Protein AF-A0A359ECA4-F1 (afdb_monomer)

Structure (mmCIF, N/CA/C/O backbone):
data_AF-A0A359ECA4-F1
#
_entry.id   AF-A0A359ECA4-F1
#
loop_
_atom_site.group_PDB
_atom_site.id
_atom_site.type_symbol
_atom_site.label_atom_id
_atom_site.label_alt_id
_atom_site.label_comp_id
_atom_site.label_asym_id
_atom_site.label_entity_id
_atom_site.label_seq_id
_atom_site.pdbx_PDB_ins_code
_atom_site.Cartn_x
_atom_site.Cartn_y
_atom_site.Cartn_z
_atom_site.occupancy
_atom_site.B_iso_or_equiv
_atom_site.auth_seq_id
_atom_site.auth_comp_id
_atom_site.auth_asym_id
_atom_site.auth_atom_id
_atom_site.pdbx_PDB_model_num
ATOM 1 N N . MET A 1 1 ? 9.680 25.197 36.132 1.00 44.50 1 MET A N 1
ATOM 2 C CA . MET A 1 1 ? 8.958 25.576 34.901 1.00 44.50 1 MET A CA 1
ATOM 3 C C . MET A 1 1 ? 8.686 24.289 34.138 1.00 44.50 1 MET A C 1
ATOM 5 O O . MET A 1 1 ? 9.584 23.778 33.487 1.00 44.50 1 MET A O 1
ATOM 9 N N . PHE A 1 2 ? 7.520 23.676 34.354 1.00 48.53 2 PHE A N 1
ATOM 10 C CA . PHE A 1 2 ? 7.137 22.442 33.666 1.00 48.53 2 PHE A CA 1
ATOM 11 C C . PHE A 1 2 ? 6.626 22.816 32.275 1.00 48.53 2 PHE A C 1
ATOM 13 O O . PHE A 1 2 ? 5.680 23.590 32.160 1.00 48.53 2 PHE A O 1
ATOM 20 N N . CYS A 1 3 ? 7.283 22.312 31.231 1.00 47.62 3 CYS A N 1
ATOM 21 C CA . CYS A 1 3 ? 6.749 22.367 29.877 1.00 47.62 3 CYS A CA 1
ATOM 22 C C . CYS A 1 3 ? 5.515 21.451 29.846 1.00 47.62 3 CYS A C 1
ATOM 24 O O . CYS A 1 3 ? 5.663 20.267 30.166 1.00 47.62 3 CYS A O 1
ATOM 26 N N . PRO A 1 4 ? 4.303 21.948 29.548 1.00 56.81 4 PRO A N 1
ATOM 27 C CA . PRO A 1 4 ? 3.160 21.068 29.394 1.00 56.81 4 PRO A CA 1
ATOM 28 C C . PRO A 1 4 ? 3.437 20.174 28.186 1.00 56.81 4 PRO A C 1
ATOM 30 O O . PRO A 1 4 ? 3.550 20.659 27.062 1.00 56.81 4 PRO A O 1
ATOM 33 N N . VAL A 1 5 ? 3.567 18.867 28.422 1.00 61.62 5 VAL A N 1
ATOM 34 C CA . VAL A 1 5 ? 3.492 17.876 27.349 1.00 61.62 5 VAL A CA 1
ATOM 35 C C . VAL A 1 5 ? 2.098 18.036 26.761 1.00 61.62 5 VAL A C 1
ATOM 37 O O . VAL A 1 5 ? 1.108 17.646 27.376 1.00 61.62 5 VAL A O 1
ATOM 40 N N . THR A 1 6 ? 2.003 18.697 25.611 1.00 58.38 6 THR A N 1
ATOM 41 C CA . THR A 1 6 ? 0.780 18.699 24.817 1.00 58.38 6 THR A CA 1
ATOM 42 C C . THR A 1 6 ? 0.468 17.232 24.554 1.00 58.38 6 THR A C 1
ATOM 44 O O . THR A 1 6 ? 1.317 16.523 24.013 1.00 58.38 6 THR A O 1
ATOM 47 N N . ALA A 1 7 ? -0.674 16.743 25.042 1.00 58.00 7 ALA A N 1
ATOM 48 C CA . ALA A 1 7 ? -1.056 15.352 24.862 1.00 58.00 7 ALA A CA 1
ATOM 49 C C . ALA A 1 7 ? -1.054 15.059 23.358 1.00 58.00 7 ALA A C 1
ATOM 51 O O . ALA A 1 7 ? -1.841 15.635 22.609 1.00 58.00 7 ALA A O 1
ATOM 52 N N . MET A 1 8 ? -0.112 14.225 22.915 1.00 59.12 8 MET A N 1
ATOM 53 C CA . MET A 1 8 ? -0.116 13.717 21.550 1.00 59.12 8 MET A CA 1
ATOM 54 C C . MET A 1 8 ? -1.452 12.990 21.350 1.00 59.12 8 MET A C 1
ATOM 56 O O . MET A 1 8 ? -1.828 12.210 22.234 1.00 59.12 8 MET A O 1
ATOM 60 N N . PRO A 1 9 ? -2.178 13.241 20.246 1.00 63.91 9 PRO A N 1
ATOM 61 C CA . PRO A 1 9 ? -3.412 12.524 19.961 1.00 63.91 9 PRO A CA 1
ATOM 62 C C . PRO A 1 9 ? -3.151 11.020 20.025 1.00 63.91 9 PRO A C 1
ATOM 64 O O . PRO A 1 9 ? -2.088 10.537 19.612 1.00 63.91 9 PRO A O 1
ATOM 67 N N . SER A 1 10 ? -4.100 10.278 20.596 1.00 82.12 10 SER A N 1
ATOM 68 C CA . SER A 1 10 ? -3.961 8.831 20.723 1.00 82.12 10 SER A CA 1
ATOM 69 C C . SER A 1 10 ? -3.760 8.233 19.337 1.00 82.12 10 SER A C 1
ATOM 71 O O . SER A 1 10 ? -4.495 8.556 18.407 1.00 82.12 10 SER A O 1
ATOM 73 N N . GLN A 1 11 ? -2.816 7.303 19.182 1.00 84.88 11 GLN A N 1
ATOM 74 C CA . GLN A 1 11 ? -2.622 6.612 17.902 1.00 84.88 11 GLN A CA 1
ATOM 75 C C . GLN A 1 11 ? -3.912 5.928 17.416 1.00 84.88 11 GLN A C 1
ATOM 77 O O . GLN A 1 11 ? -4.094 5.776 16.213 1.00 84.88 11 GLN A O 1
ATOM 82 N N . LYS A 1 12 ? -4.846 5.590 18.324 1.00 88.31 12 LYS A N 1
ATOM 83 C CA . LYS A 1 12 ? -6.181 5.068 17.982 1.00 88.31 12 LYS A CA 1
ATOM 84 C C . LYS A 1 12 ? -6.975 6.040 17.099 1.00 88.31 12 LYS A C 1
ATOM 86 O O . LYS A 1 12 ? -7.688 5.595 16.204 1.00 88.31 12 LYS A O 1
ATOM 91 N N . GLU A 1 13 ? -6.825 7.348 17.304 1.00 91.50 13 GLU A N 1
ATOM 92 C CA . GLU A 1 13 ? -7.516 8.388 16.528 1.00 91.50 13 GLU A CA 1
ATOM 93 C C . GLU A 1 13 ? -7.083 8.391 15.060 1.00 91.50 13 GLU A C 1
ATOM 95 O O . GLU A 1 13 ? -7.854 8.803 14.197 1.00 91.50 13 GLU A O 1
ATOM 100 N N . LEU A 1 14 ? -5.904 7.848 14.742 1.00 94.06 14 LEU A N 1
ATOM 101 C CA . LEU A 1 14 ? -5.445 7.707 13.365 1.00 94.06 14 LEU A CA 1
ATOM 102 C C . LEU A 1 14 ? -6.175 6.605 12.596 1.00 94.06 14 LEU A C 1
ATOM 104 O O . LEU A 1 14 ? -5.990 6.543 11.392 1.00 94.06 14 LEU A O 1
ATOM 108 N N . PHE A 1 15 ? -6.995 5.752 13.214 1.00 96.19 15 PHE A N 1
ATOM 109 C CA . PHE A 1 15 ? -7.659 4.630 12.534 1.00 96.19 15 PHE A CA 1
ATOM 110 C C . PHE A 1 15 ? -9.177 4.780 12.541 1.00 96.19 15 PHE A C 1
ATOM 112 O O . PHE A 1 15 ? -9.745 5.279 13.506 1.00 96.19 15 PHE A O 1
ATOM 119 N N . LEU A 1 16 ? -9.845 4.277 11.500 1.00 96.12 16 LEU A N 1
ATOM 120 C CA . LEU A 1 16 ? -11.313 4.234 11.372 1.00 96.12 16 LEU A CA 1
ATOM 121 C C . LEU A 1 16 ? -11.975 3.103 12.185 1.00 96.12 16 LEU A C 1
ATOM 123 O O . LEU A 1 16 ? -13.073 2.668 11.854 1.00 96.12 16 LEU A O 1
ATOM 127 N N . LEU A 1 17 ? -11.301 2.588 13.215 1.00 95.81 17 LEU A N 1
ATOM 128 C CA . LEU A 1 17 ? -11.845 1.522 14.055 1.00 95.81 17 LEU A CA 1
ATOM 129 C C . LEU A 1 17 ? -13.089 2.012 14.804 1.00 95.81 17 LEU A C 1
ATOM 131 O O . LEU A 1 17 ? -13.127 3.154 15.267 1.00 95.81 17 LEU A O 1
ATOM 135 N N . ASP A 1 18 ? -14.071 1.125 14.949 1.00 95.38 18 ASP A N 1
ATOM 136 C CA . ASP A 1 18 ? -15.262 1.365 15.763 1.00 95.38 18 ASP A CA 1
ATOM 137 C C . ASP A 1 18 ? -14.843 1.699 17.213 1.00 95.38 18 ASP A C 1
ATOM 139 O O . ASP A 1 18 ? -14.089 0.925 17.822 1.00 95.38 18 ASP A O 1
ATOM 143 N N . PRO A 1 19 ? -15.253 2.858 17.771 1.00 93.12 19 PRO A N 1
ATOM 144 C CA . PRO A 1 19 ? -14.856 3.263 19.114 1.00 93.12 19 PRO A CA 1
ATOM 145 C C . PRO A 1 19 ? -15.313 2.286 20.206 1.00 93.12 19 PRO A C 1
ATOM 147 O O . PRO A 1 19 ? -14.594 2.177 21.206 1.00 93.12 19 PRO A O 1
ATOM 150 N N . ASP A 1 20 ? -16.412 1.555 19.985 1.00 96.12 20 ASP A N 1
ATOM 151 C CA . ASP A 1 20 ? -17.012 0.611 20.936 1.00 96.12 20 ASP A CA 1
ATOM 152 C C . ASP A 1 20 ? -16.364 -0.786 20.878 1.00 96.12 20 ASP A C 1
ATOM 154 O O . ASP A 1 20 ? -16.590 -1.631 21.748 1.00 96.12 20 ASP A O 1
ATOM 158 N N . VAL A 1 21 ? -15.501 -1.034 19.886 1.00 95.00 21 VAL A N 1
ATOM 159 C CA . VAL A 1 21 ? -14.791 -2.306 19.716 1.00 95.00 21 VAL A CA 1
ATOM 160 C C . VAL A 1 21 ? -13.373 -2.223 20.282 1.00 95.00 21 VAL A C 1
ATOM 162 O O . VAL A 1 21 ? -12.544 -1.401 19.879 1.00 95.00 21 VAL A O 1
ATOM 165 N N . ILE A 1 22 ? -13.038 -3.154 21.180 1.00 94.69 22 ILE A N 1
ATOM 166 C CA . ILE A 1 22 ? -11.658 -3.362 21.636 1.00 94.69 22 ILE A CA 1
ATOM 167 C C . ILE A 1 22 ? -10.928 -4.226 20.599 1.00 94.69 22 ILE A C 1
ATOM 169 O O . ILE A 1 22 ? -10.970 -5.455 20.627 1.00 94.69 22 ILE A O 1
ATOM 173 N N . PHE A 1 23 ? -10.260 -3.574 19.651 1.00 93.44 23 PHE A N 1
ATOM 174 C CA . PHE A 1 23 ? -9.575 -4.246 18.549 1.00 93.44 23 PHE A CA 1
ATOM 175 C C . PHE A 1 23 ? -8.201 -4.800 18.970 1.00 93.44 23 PHE A C 1
ATOM 177 O O . PHE A 1 23 ? -7.182 -4.120 18.871 1.00 93.44 23 PHE A O 1
ATOM 184 N N . LEU A 1 24 ? -8.177 -6.047 19.450 1.00 95.94 24 LEU A N 1
ATOM 185 C CA . LEU A 1 24 ? -6.964 -6.696 19.976 1.00 95.94 24 LEU A CA 1
ATOM 186 C C . LEU A 1 24 ? -6.125 -7.431 18.918 1.00 95.94 24 LEU A C 1
ATOM 188 O O . LEU A 1 24 ? -4.966 -7.745 19.172 1.00 95.94 24 LEU A O 1
ATOM 192 N N . ASN A 1 25 ? -6.685 -7.712 17.738 1.00 95.88 25 ASN A N 1
ATOM 193 C CA . ASN A 1 25 ? -6.030 -8.525 16.710 1.00 95.88 25 ASN A CA 1
ATOM 194 C C . ASN A 1 25 ? -5.672 -7.717 15.452 1.00 95.88 25 ASN A C 1
ATOM 196 O O . ASN A 1 25 ? -6.166 -7.983 14.355 1.00 95.88 25 ASN A O 1
ATOM 200 N N . HIS A 1 26 ? -4.777 -6.737 15.602 1.00 94.62 26 HIS A N 1
ATOM 201 C CA . HIS A 1 26 ? -4.258 -5.978 14.458 1.00 94.62 26 HIS A CA 1
ATOM 202 C C . HIS A 1 26 ? -3.368 -6.834 13.537 1.00 94.62 26 HIS A C 1
ATOM 204 O O . HIS A 1 26 ? -3.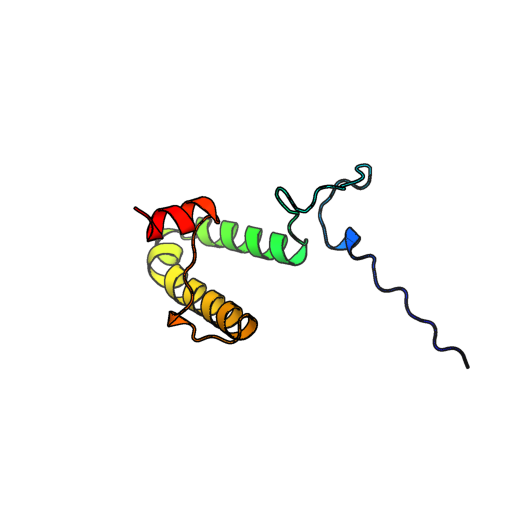261 -6.545 12.352 1.00 94.62 26 HIS A O 1
ATOM 210 N N . GLY A 1 27 ? -2.774 -7.918 14.049 1.00 95.88 27 GLY A N 1
ATOM 211 C CA . GLY A 1 27 ? -1.853 -8.773 13.292 1.00 95.88 27 GLY A CA 1
ATOM 212 C C . GLY A 1 27 ? -2.495 -9.638 12.201 1.00 95.88 27 GLY A C 1
ATOM 213 O O . GLY A 1 27 ? -1.773 -10.152 11.356 1.00 95.88 27 GLY A O 1
ATOM 214 N N . SER A 1 28 ? -3.823 -9.807 12.195 1.00 95.75 28 SER A N 1
ATOM 215 C CA . SER A 1 28 ? -4.507 -10.637 11.191 1.00 95.75 28 SER A CA 1
ATOM 216 C C . SER A 1 28 ? -4.705 -9.906 9.862 1.00 95.75 28 SER A C 1
ATOM 218 O O . SER A 1 28 ? -4.189 -10.330 8.835 1.00 95.75 28 SER A O 1
ATOM 220 N N . PHE A 1 29 ? -5.467 -8.810 9.876 1.00 95.56 29 PHE A N 1
ATOM 221 C CA . PHE A 1 29 ? -5.812 -8.044 8.668 1.00 95.56 29 PHE A CA 1
ATOM 222 C C . PHE A 1 29 ? -5.343 -6.585 8.728 1.00 95.56 29 PHE A C 1
ATOM 224 O O . PHE A 1 29 ? -5.417 -5.877 7.727 1.00 95.56 29 PHE A O 1
ATOM 231 N N . GLY A 1 30 ? -4.861 -6.129 9.887 1.00 95.00 30 GLY A N 1
ATOM 232 C CA . GLY A 1 30 ? -4.543 -4.728 10.126 1.00 95.00 30 GLY A CA 1
ATOM 233 C C . GLY A 1 30 ? -5.770 -3.819 10.180 1.00 95.00 30 GLY A C 1
ATOM 234 O O . GLY A 1 30 ? -6.922 -4.250 10.144 1.00 95.00 30 GLY A O 1
ATOM 235 N N . ALA A 1 31 ? -5.491 -2.525 10.275 1.00 96.19 31 ALA A N 1
ATOM 236 C CA . ALA A 1 31 ? -6.430 -1.441 10.027 1.00 96.19 31 ALA A CA 1
ATOM 237 C C . ALA A 1 31 ? -5.651 -0.315 9.344 1.00 96.19 31 ALA A C 1
ATOM 239 O O . ALA A 1 31 ? -4.543 0.006 9.764 1.00 96.19 31 ALA A O 1
ATOM 240 N N . CYS A 1 32 ? -6.197 0.273 8.282 1.00 96.62 32 CYS A N 1
ATOM 241 C CA . CYS A 1 32 ? -5.513 1.338 7.553 1.00 96.62 32 CYS A CA 1
ATOM 242 C C . CYS A 1 32 ? -5.629 2.670 8.321 1.00 96.62 32 CYS A C 1
ATOM 244 O O . CYS A 1 32 ? -6.744 3.031 8.718 1.00 96.62 32 CYS A O 1
ATOM 246 N N . PRO A 1 33 ? -4.533 3.424 8.533 1.00 96.88 33 PRO A N 1
ATOM 247 C CA . PRO A 1 33 ? -4.632 4.778 9.063 1.00 96.88 33 PRO A CA 1
ATOM 248 C C . PRO A 1 33 ? -5.484 5.674 8.147 1.00 96.88 33 PRO A C 1
ATOM 250 O O . PRO A 1 33 ? -5.325 5.645 6.929 1.00 96.88 33 PRO A O 1
ATOM 253 N N . ARG A 1 34 ? -6.337 6.521 8.730 1.00 97.12 34 ARG A N 1
ATOM 254 C CA . ARG A 1 34 ? -7.174 7.542 8.079 1.00 97.12 34 ARG A CA 1
ATOM 255 C C . ARG A 1 34 ? -6.448 8.294 6.958 1.00 97.12 34 ARG A C 1
ATOM 257 O O . ARG A 1 34 ? -6.951 8.229 5.841 1.00 97.12 34 ARG A O 1
ATOM 264 N N . PRO A 1 35 ? -5.263 8.908 7.171 1.00 96.88 35 PRO A N 1
ATOM 265 C CA . PRO A 1 35 ? -4.598 9.650 6.096 1.00 96.88 35 PRO A CA 1
ATOM 266 C C . PRO A 1 35 ? -4.193 8.760 4.911 1.00 96.88 35 PRO A C 1
ATOM 268 O O . PRO A 1 35 ? -4.208 9.206 3.768 1.00 96.88 35 PRO A O 1
ATOM 271 N N . VAL A 1 36 ? -3.864 7.486 5.153 1.00 97.56 36 VAL A N 1
ATOM 272 C CA . VAL A 1 36 ? -3.545 6.530 4.081 1.00 97.56 36 VAL A CA 1
ATOM 273 C C . VAL A 1 36 ? -4.822 6.100 3.355 1.00 97.56 36 VAL A C 1
ATOM 275 O O . VAL A 1 36 ? -4.839 6.035 2.126 1.00 97.56 36 VAL A O 1
ATOM 278 N N . PHE A 1 37 ? -5.906 5.850 4.094 1.00 98.19 37 PHE A N 1
ATOM 279 C CA . PHE A 1 37 ? -7.200 5.483 3.521 1.00 98.19 37 PHE A CA 1
ATOM 280 C C . PHE A 1 37 ? -7.798 6.610 2.667 1.00 98.19 37 PHE A C 1
ATOM 282 O O . PHE A 1 37 ? -8.320 6.348 1.588 1.00 98.19 37 PHE A O 1
ATOM 289 N N . GLU A 1 38 ? -7.664 7.867 3.088 1.00 98.38 38 GLU A N 1
ATOM 290 C CA . GLU A 1 38 ? -8.099 9.033 2.310 1.00 98.38 38 GLU A CA 1
ATOM 291 C C . GLU A 1 38 ? -7.395 9.107 0.951 1.00 98.38 38 GLU A C 1
ATOM 293 O O . GLU A 1 38 ? -8.054 9.240 -0.082 1.00 98.38 38 GLU A O 1
ATOM 298 N N . VAL A 1 39 ? -6.067 8.949 0.928 1.00 98.31 39 VAL A N 1
ATOM 299 C CA . VAL A 1 39 ? -5.287 8.914 -0.320 1.00 98.31 39 VAL A CA 1
ATOM 300 C C . VAL A 1 39 ? -5.675 7.705 -1.176 1.00 98.31 39 VAL A C 1
ATOM 302 O O . VAL A 1 39 ? -5.800 7.824 -2.3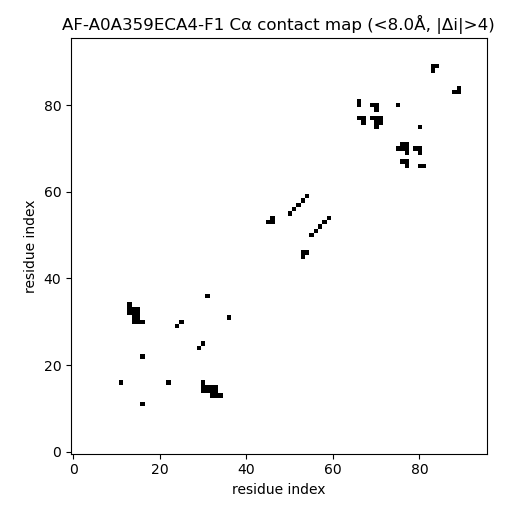94 1.00 98.31 39 VAL A O 1
ATOM 305 N N . TYR A 1 40 ? -5.923 6.547 -0.561 1.00 98.06 40 TYR A N 1
ATOM 306 C CA . TYR A 1 40 ? -6.403 5.363 -1.276 1.00 98.06 40 TYR A CA 1
ATOM 307 C C . TYR A 1 40 ? -7.742 5.616 -1.988 1.00 98.06 40 TYR A C 1
ATOM 309 O O . TYR A 1 40 ? -7.864 5.329 -3.180 1.00 98.06 40 TYR A O 1
ATOM 317 N N . GLN A 1 41 ? -8.713 6.228 -1.307 1.00 98.62 41 GLN A N 1
ATOM 318 C CA . GLN A 1 41 ? -9.995 6.599 -1.911 1.00 98.62 41 GLN A CA 1
ATOM 319 C C . GLN A 1 41 ? -9.830 7.638 -3.033 1.00 98.62 41 GLN A C 1
ATOM 321 O O . GLN A 1 41 ? -10.513 7.556 -4.055 1.00 98.62 41 GLN A O 1
ATOM 326 N N . GLN A 1 42 ? -8.909 8.595 -2.887 1.00 98.50 42 GLN A N 1
ATOM 327 C CA . GLN A 1 42 ? -8.608 9.567 -3.944 1.00 98.50 42 GLN A CA 1
ATOM 328 C C . GLN A 1 42 ? -8.082 8.885 -5.212 1.00 98.50 42 GLN A C 1
ATOM 330 O O . GLN A 1 42 ? -8.544 9.216 -6.304 1.00 98.50 42 GLN A O 1
ATOM 335 N N . TRP A 1 43 ? -7.186 7.900 -5.081 1.00 98.12 43 TRP A N 1
ATOM 336 C CA . TRP A 1 43 ? -6.688 7.136 -6.227 1.00 98.12 43 TRP A CA 1
ATOM 337 C C . TRP A 1 43 ? -7.785 6.341 -6.934 1.00 98.12 43 TRP A C 1
ATOM 339 O O . TRP A 1 43 ? -7.787 6.291 -8.161 1.00 98.12 43 TRP A O 1
ATOM 349 N N . GLN A 1 44 ? -8.733 5.757 -6.194 1.00 98.38 44 GLN A N 1
ATOM 350 C CA . GLN A 1 44 ? -9.890 5.087 -6.798 1.00 98.38 44 GLN A CA 1
ATOM 351 C C . GLN A 1 44 ? -10.730 6.068 -7.622 1.00 98.38 44 GLN A C 1
ATOM 353 O O . GLN A 1 44 ? -11.026 5.807 -8.783 1.00 98.38 44 GLN A O 1
ATOM 358 N N . LEU A 1 45 ? -11.068 7.229 -7.052 1.00 98.50 45 LEU A N 1
ATOM 359 C CA . LEU A 1 45 ? -11.831 8.257 -7.765 1.00 98.50 45 LEU A CA 1
ATOM 360 C C . LEU A 1 45 ? -11.085 8.764 -9.001 1.00 98.50 45 LEU A C 1
ATOM 362 O O . LEU A 1 45 ? -11.702 9.054 -10.022 1.00 98.50 45 LEU A O 1
ATOM 366 N N . GL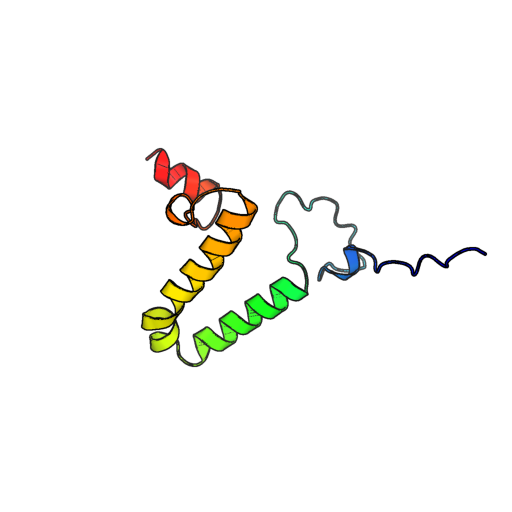U A 1 46 ? -9.766 8.894 -8.918 1.00 97.88 46 GLU A N 1
ATOM 367 C CA . GLU A 1 46 ? -8.948 9.321 -10.043 1.00 97.88 46 GLU A CA 1
ATOM 368 C C . GLU A 1 46 ? -8.871 8.273 -11.158 1.00 97.88 46 GLU A C 1
ATOM 370 O O . GLU A 1 46 ? -9.009 8.630 -12.330 1.00 97.88 46 GLU A O 1
ATOM 375 N N . LEU A 1 47 ? -8.716 6.996 -10.802 1.00 98.25 47 LEU A N 1
ATOM 376 C CA . LEU A 1 47 ? -8.787 5.882 -11.743 1.00 98.25 47 LEU A CA 1
ATOM 377 C C . LEU A 1 47 ? -10.117 5.900 -12.511 1.00 98.25 47 LEU A C 1
ATOM 379 O O . LEU A 1 47 ? -10.110 5.843 -13.738 1.00 98.25 47 LEU A O 1
ATOM 383 N N . GLU A 1 48 ? -11.244 6.038 -11.807 1.00 98.50 48 GLU A N 1
ATOM 384 C CA . GLU A 1 48 ? -12.582 6.017 -12.417 1.00 98.50 48 GLU A CA 1
ATOM 385 C C . GLU A 1 48 ? -12.858 7.222 -13.330 1.00 98.50 48 GLU A C 1
ATOM 387 O O . GLU A 1 48 ? -13.641 7.126 -14.274 1.00 98.50 48 GLU A O 1
ATOM 392 N N . ARG A 1 49 ? -12.194 8.365 -13.109 1.00 98.31 49 ARG A N 1
ATOM 393 C CA . ARG A 1 49 ? -12.356 9.551 -13.971 1.00 98.31 49 ARG A CA 1
ATOM 394 C C . ARG A 1 49 ? -11.839 9.327 -15.390 1.00 98.31 49 ARG A C 1
ATOM 396 O O . ARG A 1 49 ? -12.411 9.880 -16.328 1.00 98.31 49 ARG A O 1
ATOM 403 N N . GLN A 1 50 ? -10.746 8.579 -15.557 1.00 98.31 50 GLN A N 1
ATOM 404 C CA . GLN A 1 50 ? -10.149 8.329 -16.872 1.00 98.31 50 GLN A CA 1
ATOM 405 C C . GLN A 1 50 ? -9.302 7.038 -16.891 1.00 98.31 50 GLN A C 1
ATOM 407 O O . GLN A 1 50 ? -8.075 7.094 -17.016 1.00 98.31 50 GLN A O 1
ATOM 412 N N . PRO A 1 51 ? -9.926 5.849 -16.827 1.00 98.25 51 PRO A N 1
ATOM 413 C CA . PRO A 1 51 ? -9.222 4.597 -16.533 1.00 98.25 51 PRO A CA 1
ATOM 414 C C . PRO A 1 51 ? -8.177 4.210 -17.584 1.00 98.25 51 PRO A C 1
ATOM 416 O O . PRO A 1 51 ? -7.106 3.719 -17.238 1.00 98.25 51 PRO A O 1
ATOM 419 N N . VAL A 1 52 ? -8.444 4.470 -18.868 1.00 98.50 52 VAL A N 1
ATOM 420 C CA . VAL A 1 52 ? -7.501 4.152 -19.957 1.00 98.50 52 VAL A CA 1
ATOM 421 C C . VAL A 1 52 ? -6.234 5.002 -19.869 1.00 98.50 52 VAL A C 1
ATOM 423 O O . VAL A 1 52 ? -5.134 4.499 -20.085 1.00 98.50 52 VAL A O 1
ATOM 426 N N . GLU A 1 53 ? -6.373 6.286 -19.544 1.00 98.25 53 GLU A N 1
ATOM 427 C CA . GLU A 1 53 ? -5.229 7.184 -19.383 1.00 98.25 53 GLU A CA 1
ATOM 428 C C . GLU A 1 53 ? -4.450 6.823 -18.114 1.00 98.25 53 GLU A C 1
ATOM 430 O O . GLU A 1 53 ? -3.235 6.620 -18.175 1.00 98.25 53 GLU A O 1
ATOM 435 N N . PHE A 1 54 ? -5.162 6.619 -17.003 1.00 98.56 54 PHE A N 1
ATOM 436 C CA . PHE A 1 54 ? -4.554 6.274 -15.727 1.00 98.56 54 PHE A CA 1
ATOM 437 C C . PHE A 1 54 ? -3.765 4.964 -15.813 1.00 98.56 54 PHE A C 1
ATOM 439 O O . PHE A 1 54 ? -2.565 4.941 -15.534 1.00 98.56 54 PHE A O 1
ATOM 446 N N . LEU A 1 55 ? -4.406 3.875 -16.247 1.00 98.06 55 LEU A N 1
ATOM 447 C CA . LEU A 1 55 ? -3.776 2.556 -16.320 1.00 98.06 55 LEU A CA 1
ATOM 448 C C . LEU A 1 55 ? -2.731 2.483 -17.435 1.00 98.06 55 LEU A C 1
ATOM 450 O O . LEU A 1 55 ? -1.676 1.885 -17.242 1.00 98.06 55 LEU A O 1
ATOM 454 N N . GLY A 1 56 ? -3.005 3.101 -18.586 1.00 98.00 56 GLY A N 1
ATOM 455 C C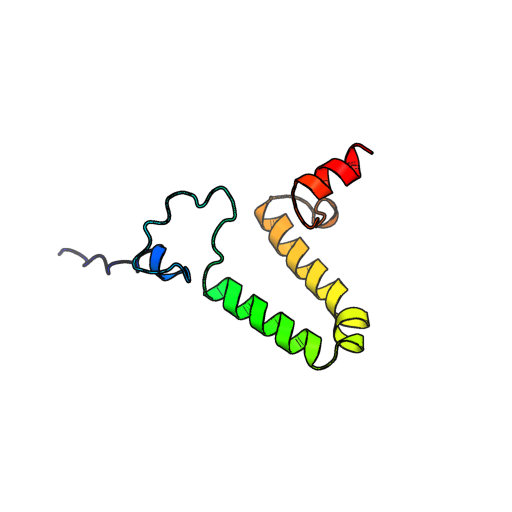A . GLY A 1 56 ? -2.136 3.015 -19.757 1.00 98.00 56 GLY A CA 1
ATOM 456 C C . GLY A 1 56 ? -0.895 3.904 -19.692 1.00 98.00 56 GLY A C 1
ATOM 457 O O . GLY A 1 56 ? 0.071 3.632 -20.402 1.00 98.00 56 GLY A O 1
ATOM 458 N N . ARG A 1 57 ? -0.906 4.980 -18.891 1.00 97.44 57 ARG A N 1
ATOM 459 C CA . ARG A 1 57 ? 0.178 5.983 -18.899 1.00 97.44 57 ARG A CA 1
ATOM 460 C C . ARG A 1 57 ? 0.710 6.344 -17.520 1.00 97.44 57 ARG A C 1
ATOM 462 O O . ARG A 1 57 ? 1.908 6.580 -17.383 1.00 97.44 57 ARG A O 1
ATOM 469 N N . ARG A 1 58 ? -0.145 6.398 -16.498 1.00 97.88 58 ARG A N 1
ATOM 470 C CA . ARG A 1 58 ? 0.226 6.945 -15.182 1.00 97.88 58 ARG A CA 1
ATOM 471 C C . ARG A 1 58 ? 0.544 5.887 -14.140 1.00 97.88 58 ARG A C 1
ATOM 473 O O . ARG A 1 58 ? 1.398 6.124 -13.291 1.00 97.88 58 ARG A O 1
ATOM 480 N N . ALA A 1 59 ? -0.096 4.723 -14.203 1.00 97.25 59 ALA A N 1
ATOM 481 C CA . ALA A 1 59 ? 0.060 3.679 -13.198 1.00 97.25 59 ALA A CA 1
ATOM 482 C C . ALA A 1 59 ? 1.528 3.245 -13.039 1.00 97.25 59 ALA A C 1
ATOM 484 O O . ALA A 1 59 ? 2.032 3.202 -11.920 1.00 97.25 59 ALA A O 1
ATOM 485 N N . SER A 1 60 ? 2.250 3.003 -14.139 1.00 97.44 60 SER A N 1
ATOM 486 C CA . SER A 1 60 ? 3.661 2.593 -14.092 1.00 97.44 60 SER A CA 1
ATOM 487 C C . SER A 1 60 ? 4.586 3.609 -13.399 1.00 97.44 60 SER A C 1
ATOM 489 O O . SER A 1 60 ? 5.261 3.209 -12.448 1.00 97.44 60 SER A O 1
ATOM 491 N N . PRO A 1 61 ? 4.639 4.902 -13.788 1.00 97.69 61 PRO A N 1
ATOM 492 C CA . PRO A 1 61 ? 5.479 5.874 -13.084 1.00 97.69 61 PRO A CA 1
ATOM 493 C C . PRO A 1 61 ? 5.025 6.134 -11.637 1.00 97.69 61 PRO A C 1
ATOM 495 O O . PRO A 1 61 ? 5.871 6.351 -10.769 1.00 97.69 61 PRO A O 1
ATOM 498 N N . LEU A 1 62 ? 3.722 6.058 -11.337 1.00 97.56 62 LEU A N 1
ATOM 499 C CA . LEU A 1 62 ? 3.219 6.164 -9.960 1.00 97.56 62 LEU A CA 1
ATOM 500 C C . LEU A 1 62 ? 3.705 4.998 -9.086 1.00 97.56 62 LEU A C 1
ATOM 502 O O . LEU A 1 62 ? 4.200 5.220 -7.980 1.00 97.56 62 LEU A O 1
ATOM 506 N N . LEU A 1 63 ? 3.636 3.767 -9.597 1.00 97.25 63 LEU A N 1
ATOM 507 C CA . LEU A 1 63 ? 4.157 2.582 -8.914 1.00 97.25 63 LEU A CA 1
ATOM 508 C C . LEU A 1 63 ? 5.680 2.636 -8.755 1.00 97.25 63 LEU A C 1
ATOM 510 O O . LEU A 1 63 ? 6.189 2.223 -7.717 1.00 97.25 63 LEU A O 1
ATOM 514 N N . ALA A 1 64 ? 6.410 3.170 -9.738 1.00 98.06 64 ALA A N 1
ATOM 515 C CA . ALA A 1 64 ? 7.855 3.371 -9.628 1.00 98.06 64 ALA A CA 1
ATOM 516 C C . ALA A 1 64 ? 8.207 4.360 -8.504 1.00 98.06 64 ALA A C 1
ATOM 518 O O . ALA A 1 64 ? 9.112 4.095 -7.713 1.00 98.06 64 ALA A O 1
ATOM 519 N N . LYS A 1 65 ? 7.449 5.459 -8.372 1.00 98.19 65 LYS A N 1
ATOM 520 C CA . LYS A 1 65 ? 7.608 6.416 -7.267 1.00 98.19 65 LYS A CA 1
ATOM 521 C C . LYS A 1 65 ? 7.341 5.767 -5.906 1.00 98.19 65 LYS A C 1
ATOM 523 O O . LYS A 1 65 ? 8.122 5.965 -4.980 1.00 98.19 65 LYS A O 1
ATOM 528 N N . ALA A 1 66 ? 6.267 4.984 -5.785 1.00 97.75 66 ALA A N 1
ATOM 529 C CA . ALA A 1 66 ? 5.962 4.257 -4.552 1.00 97.75 66 ALA A CA 1
ATOM 530 C C . ALA A 1 66 ? 7.073 3.252 -4.197 1.00 97.75 66 ALA A C 1
ATOM 532 O O . ALA A 1 66 ? 7.473 3.149 -3.036 1.00 97.7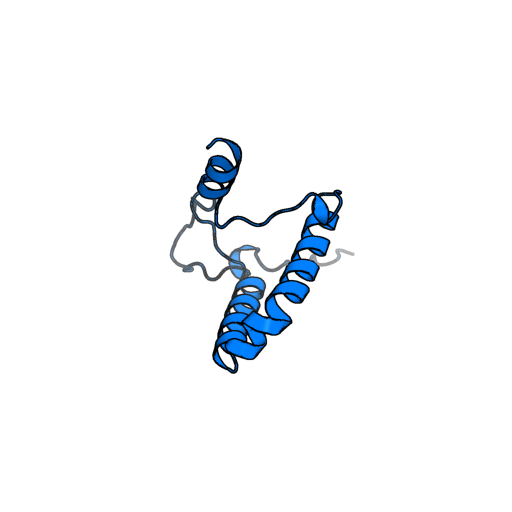5 66 ALA A O 1
ATOM 533 N N . ARG A 1 67 ? 7.613 2.557 -5.206 1.00 98.44 67 ARG A N 1
ATOM 534 C CA . ARG A 1 67 ? 8.692 1.57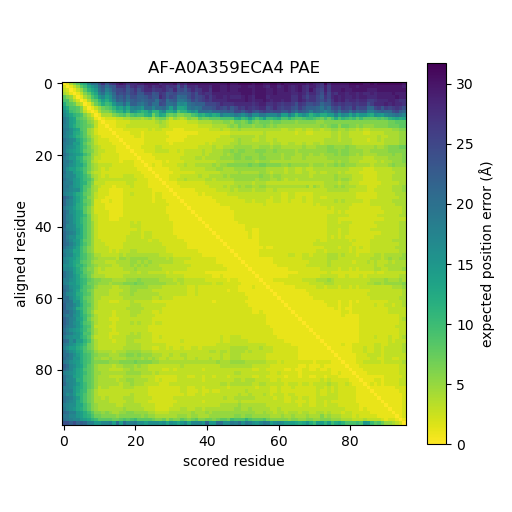9 -5.038 1.00 98.44 67 ARG A CA 1
ATOM 535 C C . ARG A 1 67 ? 9.979 2.223 -4.547 1.00 98.44 67 ARG A C 1
ATOM 537 O O . ARG A 1 67 ? 10.601 1.678 -3.648 1.00 98.44 67 ARG A O 1
ATOM 544 N N . ALA A 1 68 ? 10.346 3.382 -5.093 1.00 98.56 68 ALA A N 1
ATOM 545 C CA . ALA A 1 68 ? 11.524 4.123 -4.651 1.00 98.56 68 ALA A CA 1
ATOM 546 C C . ALA A 1 68 ? 11.432 4.511 -3.166 1.00 98.56 68 ALA A C 1
ATOM 548 O O . ALA A 1 68 ? 12.385 4.297 -2.426 1.00 98.56 68 ALA A O 1
ATOM 549 N N . ALA A 1 69 ? 10.268 4.992 -2.713 1.00 98.38 69 ALA A N 1
ATOM 550 C CA . ALA A 1 69 ? 10.054 5.323 -1.302 1.00 98.38 69 ALA A CA 1
ATOM 551 C C . ALA A 1 69 ? 10.138 4.088 -0.384 1.00 98.38 69 ALA A C 1
ATOM 553 O O . ALA A 1 69 ? 10.694 4.160 0.710 1.00 98.38 69 ALA A O 1
ATOM 554 N N . LEU A 1 70 ? 9.610 2.939 -0.825 1.00 98.31 70 LEU A N 1
ATOM 555 C CA . LEU A 1 70 ? 9.721 1.692 -0.064 1.00 98.31 70 LEU A CA 1
ATOM 556 C C . LEU A 1 70 ? 11.163 1.167 -0.027 1.00 98.31 70 LEU A C 1
ATOM 558 O O . LEU A 1 70 ? 11.614 0.708 1.017 1.00 98.31 70 LEU A O 1
ATOM 562 N N . ALA A 1 71 ? 11.887 1.248 -1.140 1.00 98.69 71 ALA A N 1
ATOM 563 C CA . ALA A 1 71 ? 13.286 0.842 -1.213 1.00 98.69 71 ALA A CA 1
ATOM 564 C C . ALA A 1 71 ? 14.174 1.701 -0.300 1.00 98.69 71 ALA A C 1
ATOM 566 O O . ALA A 1 71 ? 15.007 1.163 0.425 1.00 98.69 71 ALA A O 1
ATOM 567 N N . GLU A 1 72 ? 13.929 3.015 -0.248 1.00 98.62 72 GLU A N 1
ATOM 568 C CA . GLU A 1 72 ? 14.593 3.923 0.694 1.00 98.62 72 GLU A CA 1
ATOM 569 C C . GLU A 1 72 ? 14.349 3.503 2.151 1.00 98.62 72 GLU A C 1
ATOM 571 O O . GLU A 1 72 ? 15.298 3.397 2.930 1.00 98.62 72 GLU A O 1
ATOM 576 N N . TYR A 1 73 ? 13.096 3.192 2.500 1.00 98.50 73 TYR A N 1
ATOM 577 C CA . TYR A 1 73 ? 12.729 2.702 3.831 1.00 98.50 73 TYR A CA 1
ATOM 578 C C . TYR A 1 73 ? 13.397 1.363 4.186 1.00 98.50 73 TYR A C 1
ATOM 580 O O . TYR A 1 73 ? 13.779 1.151 5.334 1.00 98.50 73 TYR A O 1
ATOM 588 N N . LEU A 1 74 ? 13.543 0.461 3.210 1.00 98.38 74 LEU A N 1
ATOM 589 C CA . LEU A 1 74 ? 14.170 -0.855 3.380 1.00 98.38 74 LEU A CA 1
ATOM 590 C C . LEU A 1 74 ? 15.699 -0.839 3.225 1.00 98.38 74 LEU A C 1
ATOM 592 O O . LEU A 1 74 ? 16.333 -1.871 3.435 1.00 98.38 74 LEU A O 1
ATOM 596 N N . HIS A 1 75 ? 16.289 0.306 2.873 1.00 98.38 75 HIS A N 1
ATOM 597 C CA . HIS A 1 75 ? 17.717 0.464 2.595 1.00 98.38 75 HIS A CA 1
ATOM 598 C C . HIS A 1 75 ? 18.242 -0.443 1.463 1.00 98.38 75 HIS A C 1
ATOM 600 O O . HIS A 1 75 ? 19.341 -0.991 1.559 1.00 98.38 75 HIS A O 1
ATOM 606 N N . CYS A 1 76 ? 17.475 -0.580 0.379 1.00 98.56 76 CYS A N 1
ATOM 607 C CA . CYS A 1 76 ? 17.850 -1.339 -0.819 1.00 98.56 76 CYS A CA 1
ATOM 608 C C . CYS A 1 76 ? 17.645 -0.522 -2.108 1.00 98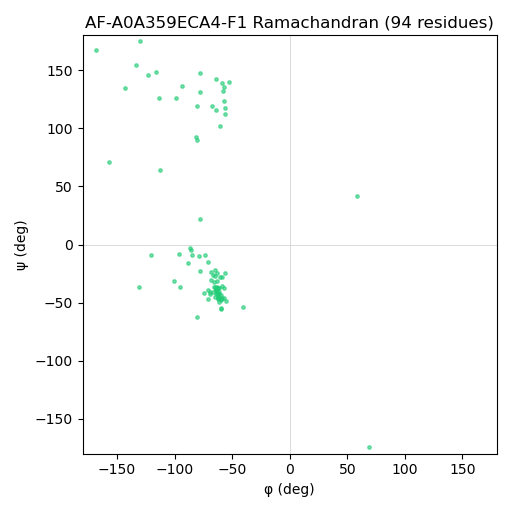.56 76 CYS A C 1
ATOM 610 O O . CYS A 1 76 ? 17.161 0.614 -2.074 1.00 98.56 76 CYS A O 1
ATOM 612 N N . GLN A 1 77 ? 18.043 -1.074 -3.256 1.00 98.38 77 GLN A N 1
ATOM 613 C CA . GLN A 1 77 ? 17.807 -0.443 -4.551 1.00 98.38 77 GLN A CA 1
ATOM 614 C C . GLN A 1 77 ? 16.351 -0.636 -5.013 1.00 98.38 77 GLN A C 1
ATOM 616 O O . GLN A 1 77 ? 15.737 -1.672 -4.742 1.00 98.38 77 GLN A O 1
ATOM 621 N N . PRO A 1 78 ? 15.760 0.328 -5.745 1.00 97.62 78 PRO A N 1
ATOM 622 C CA . PRO A 1 78 ? 14.383 0.205 -6.222 1.00 97.62 78 PRO A CA 1
ATOM 623 C C . PRO A 1 78 ? 14.121 -1.010 -7.118 1.00 97.62 78 PRO A C 1
ATOM 625 O O . PRO A 1 78 ? 12.991 -1.482 -7.168 1.00 97.62 78 PRO A O 1
ATOM 628 N N . ASP A 1 79 ? 15.115 -1.515 -7.845 1.00 97.12 79 ASP A N 1
ATOM 629 C CA . ASP A 1 79 ? 15.007 -2.716 -8.681 1.00 97.12 79 ASP A CA 1
ATOM 630 C C . ASP A 1 79 ? 15.088 -4.033 -7.886 1.00 97.12 79 ASP A C 1
ATOM 632 O O . ASP A 1 79 ? 14.723 -5.080 -8.417 1.00 97.12 79 ASP A O 1
ATOM 636 N N . GLU A 1 80 ? 15.434 -3.977 -6.597 1.00 97.50 80 GLU A N 1
ATOM 637 C CA . GLU A 1 80 ? 15.391 -5.111 -5.661 1.00 97.50 80 GLU A CA 1
ATOM 638 C C . GLU A 1 80 ? 14.010 -5.285 -4.995 1.00 97.50 80 GLU A C 1
ATOM 640 O O . GLU A 1 80 ? 13.792 -6.227 -4.232 1.00 97.50 80 GLU A O 1
ATOM 645 N N . VAL A 1 81 ? 13.051 -4.392 -5.278 1.00 97.75 81 VAL A N 1
ATOM 646 C CA . VAL A 1 81 ? 11.714 -4.394 -4.666 1.00 97.75 81 VAL A CA 1
ATOM 647 C C . VAL A 1 81 ? 10.636 -4.711 -5.698 1.00 97.75 81 VAL A C 1
ATOM 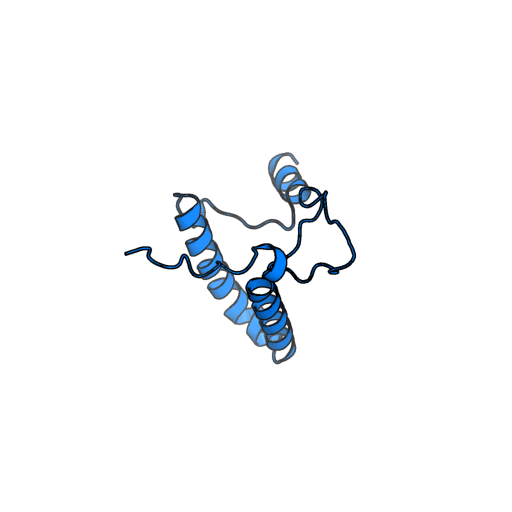649 O O . VAL A 1 81 ? 10.473 -4.023 -6.706 1.00 97.75 81 VAL A O 1
ATOM 652 N N . VAL A 1 82 ? 9.809 -5.714 -5.406 1.00 95.56 82 VAL A N 1
ATOM 653 C CA . VAL A 1 82 ? 8.629 -6.061 -6.210 1.00 95.56 82 VAL A CA 1
ATOM 654 C C . VAL A 1 82 ? 7.363 -6.024 -5.361 1.00 95.56 82 VAL A C 1
ATOM 656 O O . VAL A 1 82 ? 7.382 -6.349 -4.176 1.00 95.56 82 VAL A O 1
ATOM 659 N N . TYR A 1 83 ? 6.243 -5.630 -5.970 1.00 96.62 83 TYR A N 1
ATOM 660 C CA . TYR A 1 83 ? 4.934 -5.667 -5.323 1.00 96.62 83 TYR A CA 1
ATOM 661 C C . TYR A 1 83 ? 4.210 -6.971 -5.650 1.00 96.62 83 TYR A C 1
ATOM 663 O O . TYR A 1 83 ? 4.159 -7.391 -6.804 1.00 96.62 83 TYR A O 1
ATOM 671 N N . ALA A 1 84 ? 3.598 -7.567 -4.633 1.00 96.69 84 ALA A N 1
ATOM 672 C CA . ALA A 1 84 ? 2.677 -8.687 -4.755 1.00 96.69 84 ALA A CA 1
ATOM 673 C C . ALA A 1 84 ? 1.436 -8.407 -3.903 1.00 96.69 84 ALA A C 1
ATOM 675 O O . ALA A 1 84 ? 1.503 -7.671 -2.919 1.00 96.69 84 ALA A O 1
ATOM 676 N N . ASN A 1 85 ? 0.304 -9.011 -4.259 1.00 96.25 85 ASN A N 1
ATOM 677 C CA . ASN A 1 85 ? -0.978 -8.711 -3.615 1.00 96.25 85 ASN A CA 1
ATOM 678 C C . ASN A 1 85 ? -1.021 -9.103 -2.129 1.00 96.25 85 ASN A C 1
ATOM 680 O O . ASN A 1 85 ? -1.811 -8.544 -1.376 1.00 96.25 85 ASN A O 1
ATOM 684 N N . ASN A 1 86 ? -0.235 -10.101 -1.721 1.00 96.56 86 ASN A N 1
ATOM 685 C CA . ASN A 1 86 ? -0.106 -10.574 -0.343 1.00 96.56 86 ASN A CA 1
ATOM 686 C C . ASN A 1 86 ? 1.104 -11.534 -0.227 1.00 96.56 86 ASN A C 1
ATOM 688 O O . ASN A 1 86 ? 1.614 -11.996 -1.257 1.00 96.56 86 ASN A O 1
ATOM 692 N N . PRO A 1 87 ? 1.545 -11.880 1.002 1.00 96.62 87 PRO A N 1
ATOM 693 C CA . PRO A 1 87 ? 2.667 -12.798 1.215 1.00 96.62 87 PRO A CA 1
ATOM 694 C C . PRO A 1 87 ? 2.483 -14.178 0.572 1.00 96.62 87 PRO A C 1
ATOM 696 O O . PRO A 1 87 ? 3.429 -14.725 0.011 1.00 96.62 87 PRO A O 1
ATOM 699 N N . THR A 1 88 ? 1.267 -14.732 0.584 1.00 97.00 88 THR A N 1
ATOM 700 C CA . THR A 1 88 ? 0.980 -16.038 -0.029 1.00 97.00 88 THR A CA 1
ATOM 701 C C . THR A 1 88 ? 1.224 -16.010 -1.537 1.00 97.00 88 THR A C 1
ATOM 703 O O . THR A 1 88 ? 1.881 -16.906 -2.069 1.00 97.00 88 THR A O 1
ATOM 706 N N . THR A 1 89 ? 0.744 -14.979 -2.238 1.00 97.56 89 THR A N 1
ATOM 707 C CA . THR A 1 89 ? 1.007 -14.784 -3.671 1.00 97.56 89 THR A CA 1
ATOM 708 C C . THR A 1 89 ? 2.503 -14.603 -3.937 1.00 97.56 89 THR A C 1
ATOM 710 O O . THR A 1 89 ? 3.015 -15.215 -4.869 1.00 97.56 89 THR A O 1
ATOM 713 N N . ALA A 1 90 ? 3.210 -13.828 -3.106 1.00 97.06 90 ALA A N 1
ATOM 714 C CA . ALA A 1 90 ? 4.651 -13.606 -3.248 1.00 97.06 90 ALA A CA 1
ATOM 715 C C . ALA A 1 90 ? 5.456 -14.909 -3.126 1.00 97.06 90 ALA A C 1
ATOM 717 O O . ALA A 1 90 ? 6.316 -15.180 -3.955 1.00 97.06 90 ALA A O 1
ATOM 718 N N . ILE 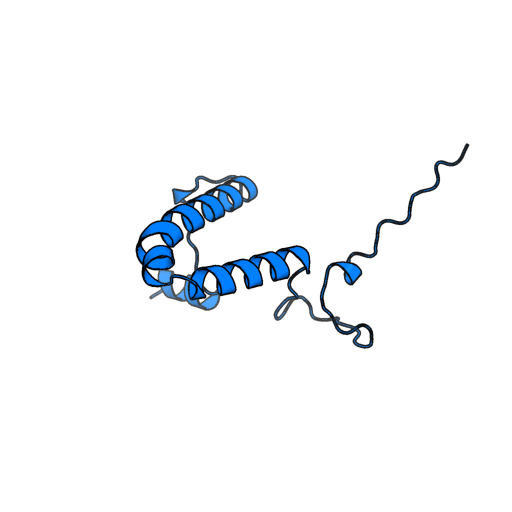A 1 91 ? 5.135 -15.753 -2.140 1.00 97.69 91 ILE A N 1
ATOM 719 C CA . ILE A 1 91 ? 5.795 -17.054 -1.978 1.00 97.69 91 ILE A CA 1
ATOM 720 C C . ILE A 1 91 ? 5.527 -17.939 -3.198 1.00 97.69 91 ILE A C 1
ATOM 722 O O . ILE A 1 91 ? 6.465 -18.497 -3.761 1.00 97.69 91 ILE A O 1
ATOM 726 N N . ASN A 1 92 ? 4.271 -18.029 -3.652 1.00 97.31 92 ASN A N 1
ATOM 727 C CA . ASN A 1 92 ? 3.915 -18.853 -4.813 1.00 97.31 92 ASN A CA 1
ATOM 728 C C . ASN A 1 92 ? 4.576 -18.385 -6.119 1.00 97.31 92 ASN A C 1
ATOM 730 O O . ASN A 1 92 ? 4.740 -19.210 -7.008 1.00 97.31 92 ASN A O 1
ATOM 734 N N . LEU A 1 93 ? 4.954 -17.109 -6.241 1.00 95.69 93 LEU A N 1
ATOM 735 C CA . LEU A 1 93 ? 5.702 -16.597 -7.393 1.00 95.69 93 LEU A CA 1
ATOM 736 C C . LEU A 1 93 ? 7.135 -17.153 -7.463 1.00 95.69 93 LEU A C 1
ATOM 738 O O . LEU A 1 93 ? 7.678 -17.271 -8.553 1.00 95.69 93 LEU A O 1
ATOM 742 N N . ILE A 1 94 ? 7.745 -17.462 -6.314 1.00 94.94 94 ILE A N 1
ATOM 743 C CA . ILE A 1 94 ? 9.150 -17.887 -6.222 1.00 94.94 94 ILE A CA 1
ATOM 744 C C . ILE A 1 94 ? 9.295 -19.410 -6.214 1.00 94.94 94 ILE A C 1
ATOM 746 O O . ILE A 1 94 ? 10.266 -19.937 -6.747 1.00 94.94 94 ILE A O 1
ATOM 750 N N . VAL A 1 95 ? 8.366 -20.117 -5.563 1.00 95.94 95 VAL A N 1
ATOM 751 C CA . VAL A 1 95 ? 8.513 -21.560 -5.291 1.00 95.94 95 VAL A CA 1
ATOM 752 C C . VAL A 1 95 ? 7.822 -22.473 -6.307 1.00 95.94 95 VAL A C 1
ATOM 754 O O . VAL A 1 95 ? 7.962 -23.690 -6.194 1.00 95.94 95 VAL A O 1
ATOM 757 N N . ARG A 1 96 ? 7.033 -21.922 -7.235 1.00 79.56 96 ARG A N 1
ATOM 758 C CA . ARG A 1 96 ? 6.361 -22.677 -8.307 1.00 79.56 96 ARG A CA 1
ATOM 759 C C . ARG A 1 96 ? 7.134 -22.579 -9.610 1.00 79.56 96 ARG A C 1
ATOM 761 O O . ARG A 1 96 ? 7.025 -23.552 -10.385 1.00 79.56 96 ARG A O 1
#

Sequence (96 aa):
MFCPVTAMPSQKELFLLDPDVIFLNHGSFGACPRPVFEVYQQWQLELERQPVEFLGRRASPLLAKARAALAEYLHCQPDEVVYANNPTTAINLIVR

Secondary structure (DSSP, 8-state):
-------PPPGGGGB---TTS----HHHH---BHHHHHHHHHHHHHHHHSHHHIIIIIHHHHHHHHHHHHHHHHTS-GGG----SSHHHHHHHHH-

Solvent-accessible surface area (backbone atoms only — not comparable to full-atom values): 6130 Å² total; per-residue (Å²): 137,82,77,79,76,73,79,72,77,58,76,69,74,44,35,82,65,61,88,90,54,86,82,82,67,52,87,80,81,54,78,65,42,44,76,59,48,53,53,52,53,49,51,50,56,52,35,72,73,42,47,69,57,35,64,73,66,43,44,63,62,52,51,51,54,54,39,42,56,52,16,60,76,70,73,52,57,47,90,79,59,83,90,61,98,42,72,68,58,46,50,53,72,74,79,108

Foldseek 3Di:
DDDPPPPDPDVPQQFPDDPPDPPPCCPPPHTDGPVRVVVVVVVVVVCVVPVCCCVVPPVVVVVLVVLCVVCVVVVHDSVVDDDDPDPVRVVVVPPD

Mean predicted aligned error: 5.75 Å

pLDDT: mean 92.62, std 12.52, range [44.5, 98.69]

Radius of gyration: 18.69 Å; Cα contacts (8 Å, |Δi|>4): 43; chains: 1; bounding box: 35×48×55 Å

Nearest PDB structures (foldseek):
  5uts-assembly3_E  TM=9.808E-01  e=8.881E-03  Neurospora crassa OR74A
  8dl5-assembly1_A  TM=9.040E-01  e=1.522E-02  Penicillium expansum
  5v12-assembly3_C  TM=9.695E-01  e=2.132E-02  Neurospora crassa OR74A
  9azb-assembly1_A-2  TM=9.013E-01  e=1.993E-02  Penicillium expansum
  5v1x-assembly2_D  TM=9.717E-01  e=2.439E-02  Neurospora crassa OR74A